Protein AF-X1UTM7-F1 (afdb_monomer_lite)

pLDDT: mean 93.21, std 7.77, range [47.09, 98.5]

Sequence (111 aa):
MDMFSAVVTEDDVVQAEKNEGKSLRKPHPFIINLCMQRCGCKKTGGVFYIGDMPDDMAASISAGITPVGFVNDRSNESNDEKLRHRALLIEKGARGVFGNFKELESYLKDE

Secondary structure (DSSP, 8-state):
--S-S----HHHHHHHHHHHSS---TTSTHHHHHHHHHHT--SSS--EEEESSHHHHHHHHHHTSEEEEE--TTSSS-HHHHHHHHHHHHHTT-S-EESSHHHHHHHHH--

Foldseek 3Di:
DPPALDDFDVVNQVVVCVVVVDGCDFLRLVRVLVSCVSVVHDLDALDEQEEQDLRSLSNCVNVNYAYAYEQAPPDPDDPVVSVVSQVSNVVSPHPYYYRDPVVVVVVSVVD

InterPro domains:
  IPR023214 HAD superfamily [G3DSA:3.40.50.1000] (1-110)
  IPR036412 HAD-like superfamily [SSF56784] (2-108)
  IPR041492 Haloacid dehalogenase-like hydrolase [PF13419] (3-68)

Organism: NCBI:txid412755

Radius of gyration: 15.02 Å; chains: 1; bounding box: 38×28×41 Å

Structure (mmCIF, N/CA/C/O backbone):
data_AF-X1UTM7-F1
#
_en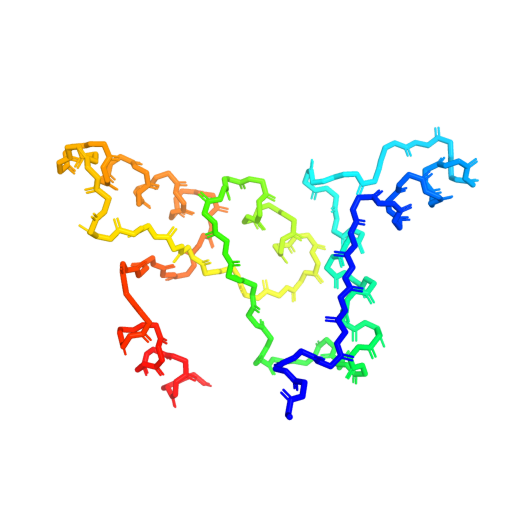try.id   AF-X1UTM7-F1
#
loop_
_atom_site.group_PDB
_atom_site.id
_atom_site.type_symbol
_atom_site.label_atom_id
_atom_site.label_alt_id
_atom_site.label_comp_id
_atom_site.label_asym_id
_atom_site.label_entity_id
_atom_site.label_seq_id
_atom_site.pdbx_PDB_ins_code
_atom_site.Cartn_x
_atom_site.Cartn_y
_atom_site.Cartn_z
_atom_site.occupancy
_atom_site.B_iso_or_equiv
_atom_site.auth_seq_id
_atom_site.auth_comp_id
_atom_site.auth_asym_id
_atom_site.auth_atom_id
_atom_site.pdbx_PDB_model_num
ATOM 1 N N . MET A 1 1 ? -19.575 8.435 -12.002 1.00 47.09 1 MET A N 1
ATOM 2 C CA . MET A 1 1 ? -18.989 7.141 -11.603 1.00 47.09 1 MET A CA 1
ATOM 3 C C . MET A 1 1 ? -18.029 7.455 -10.479 1.00 47.09 1 MET A C 1
ATOM 5 O O . MET A 1 1 ? -17.029 8.109 -10.748 1.00 47.09 1 MET A O 1
ATOM 9 N N . ASP A 1 2 ? -18.366 7.083 -9.247 1.00 78.50 2 ASP A N 1
ATOM 10 C CA . ASP A 1 2 ? -17.390 7.119 -8.159 1.00 78.50 2 ASP A CA 1
ATOM 11 C C . ASP A 1 2 ? -16.384 5.996 -8.404 1.00 78.50 2 ASP A C 1
ATOM 13 O O . ASP A 1 2 ? -16.754 4.830 -8.521 1.00 78.50 2 ASP A O 1
ATOM 17 N N . MET A 1 3 ? -15.117 6.370 -8.574 1.00 86.56 3 MET A N 1
ATOM 18 C CA . MET A 1 3 ? -14.026 5.443 -8.890 1.00 86.56 3 MET A CA 1
ATOM 19 C C . MET A 1 3 ? -13.692 4.516 -7.710 1.00 86.56 3 MET A C 1
ATOM 21 O O . MET A 1 3 ? -13.090 3.465 -7.906 1.00 86.56 3 MET A O 1
ATOM 25 N N . PHE A 1 4 ? -14.104 4.888 -6.494 1.00 92.19 4 PHE A N 1
ATOM 26 C CA . PHE A 1 4 ? -13.780 4.191 -5.253 1.00 92.19 4 PHE A CA 1
ATOM 27 C C . PHE A 1 4 ? -15.050 3.833 -4.481 1.00 92.19 4 PHE A C 1
ATOM 29 O O . PHE A 1 4 ? -15.889 4.692 -4.224 1.00 92.19 4 PHE A O 1
ATOM 36 N N . SER A 1 5 ? -15.174 2.567 -4.074 1.00 91.75 5 SER A N 1
ATOM 37 C CA . SER A 1 5 ? -16.302 2.087 -3.258 1.00 91.75 5 SER A CA 1
ATOM 38 C C . SER A 1 5 ? -16.185 2.478 -1.782 1.00 91.75 5 SER A C 1
ATOM 40 O O . SER A 1 5 ? -17.188 2.531 -1.076 1.00 91.75 5 SER A O 1
ATOM 42 N N . ALA A 1 6 ? -14.968 2.756 -1.316 1.00 94.31 6 ALA A N 1
ATOM 43 C CA . ALA A 1 6 ? -14.697 3.286 0.008 1.00 94.31 6 ALA A CA 1
ATOM 44 C C . ALA A 1 6 ? -13.439 4.154 -0.021 1.00 94.31 6 ALA A C 1
ATOM 46 O O . ALA A 1 6 ? -12.521 3.919 -0.807 1.00 94.31 6 ALA A O 1
ATOM 47 N N . VAL A 1 7 ? -13.391 5.127 0.883 1.00 95.00 7 VAL A N 1
ATOM 48 C CA . VAL A 1 7 ? -12.199 5.919 1.179 1.00 95.00 7 VAL A CA 1
ATOM 49 C C . VAL A 1 7 ? -11.993 5.875 2.688 1.00 95.00 7 VAL A C 1
ATOM 51 O O . VAL A 1 7 ? -12.953 5.966 3.460 1.00 95.00 7 VAL A O 1
ATOM 54 N N . VAL A 1 8 ? -10.747 5.672 3.102 1.00 95.62 8 VAL A N 1
ATOM 55 C CA . VAL A 1 8 ? -10.321 5.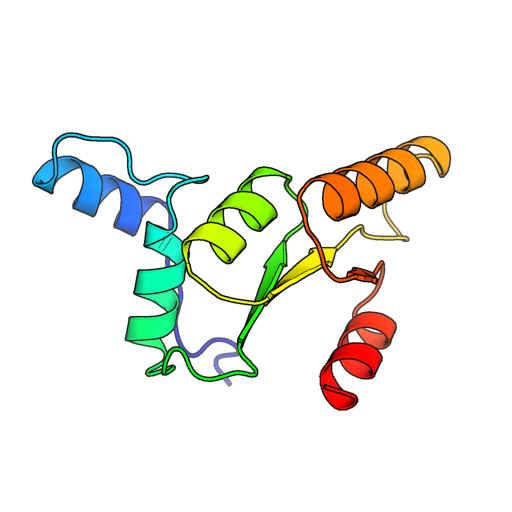731 4.501 1.00 95.62 8 VAL A CA 1
ATOM 56 C C . VAL A 1 8 ? -9.156 6.700 4.581 1.00 95.62 8 VAL A C 1
ATOM 58 O O . VAL A 1 8 ? -8.270 6.660 3.726 1.00 95.62 8 VAL A O 1
ATOM 61 N N . THR A 1 9 ? -9.171 7.584 5.571 1.00 95.31 9 THR A N 1
ATOM 62 C CA . THR A 1 9 ? -8.190 8.669 5.698 1.00 95.31 9 THR A CA 1
ATOM 63 C C . THR A 1 9 ? -7.525 8.668 7.071 1.00 95.31 9 THR A C 1
ATOM 65 O O . THR A 1 9 ? -7.864 7.882 7.955 1.00 95.31 9 THR A O 1
ATOM 68 N N . GLU A 1 10 ? -6.581 9.586 7.272 1.00 94.19 10 GLU A N 1
ATOM 69 C CA . GLU A 1 10 ? -5.977 9.834 8.584 1.00 94.19 10 GLU A CA 1
ATOM 70 C C . GLU A 1 10 ? -7.010 10.241 9.648 1.00 94.19 10 GLU A C 1
ATOM 72 O O . GLU A 1 10 ? -6.810 9.937 10.820 1.00 94.19 10 GLU A O 1
ATOM 77 N N . ASP A 1 11 ? -8.137 10.858 9.273 1.00 96.62 11 ASP A N 1
ATOM 78 C CA . ASP A 1 11 ? -9.192 11.212 10.234 1.00 96.62 11 ASP A CA 1
ATOM 79 C C . ASP A 1 11 ? -9.814 9.962 10.872 1.00 96.62 11 ASP A C 1
ATOM 81 O O . ASP A 1 11 ? -10.069 9.936 12.079 1.00 96.62 11 ASP A O 1
ATOM 85 N N . ASP A 1 12 ? -9.993 8.893 10.086 1.00 97.19 12 ASP A N 1
ATOM 86 C CA . ASP A 1 12 ? -10.457 7.597 10.588 1.00 97.19 12 ASP A CA 1
ATOM 87 C C . ASP A 1 12 ? -9.450 6.995 11.580 1.00 97.19 12 ASP A C 1
ATOM 89 O O . ASP A 1 12 ? -9.840 6.435 12.609 1.00 97.19 12 ASP A O 1
ATOM 93 N N . VAL A 1 13 ? -8.151 7.133 11.287 1.00 96.12 13 VAL A N 1
ATOM 94 C CA . VAL A 1 13 ? -7.063 6.666 12.157 1.00 96.12 13 VAL A CA 1
ATOM 95 C C . VAL A 1 13 ? -7.074 7.446 13.466 1.00 96.12 13 VAL A C 1
ATOM 97 O O . VAL A 1 13 ? -7.165 6.841 14.530 1.00 96.12 13 VAL A O 1
ATOM 100 N N . VAL A 1 14 ? -7.066 8.780 13.406 1.00 96.50 14 VAL A N 1
ATOM 101 C CA . VAL A 1 14 ? -7.081 9.660 14.586 1.00 96.50 14 VAL A CA 1
ATOM 102 C C . VAL A 1 14 ? -8.295 9.379 15.467 1.00 96.50 14 VAL A C 1
ATOM 104 O O . VAL A 1 14 ? -8.185 9.354 16.694 1.00 96.50 14 VAL A O 1
ATOM 107 N N . GLN A 1 15 ? -9.464 9.151 14.866 1.00 96.31 15 GLN A N 1
ATOM 108 C CA . GLN A 1 15 ? -10.669 8.832 15.621 1.00 96.31 15 GLN A CA 1
ATOM 109 C C . GLN A 1 15 ? -10.565 7.475 16.333 1.00 96.31 15 GLN A C 1
ATOM 111 O O . GLN A 1 15 ? -11.019 7.351 17.471 1.00 96.31 15 GLN A O 1
ATOM 116 N N . ALA A 1 16 ? -9.953 6.472 15.706 1.00 95.62 16 ALA A N 1
ATOM 117 C CA . 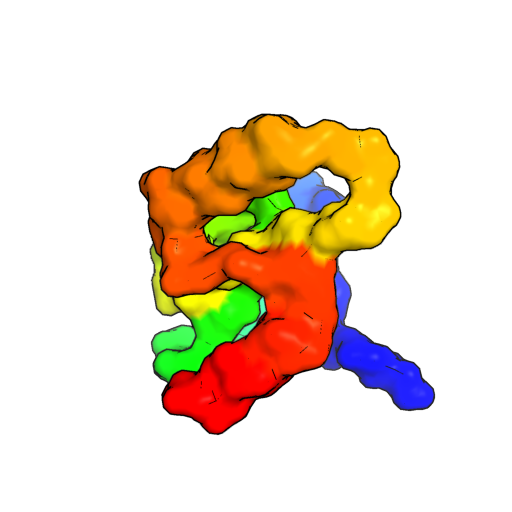ALA A 1 16 ? -9.740 5.169 16.326 1.00 95.62 16 ALA A CA 1
ATOM 118 C C . ALA A 1 16 ? -8.641 5.193 17.403 1.00 95.62 16 ALA A C 1
ATOM 120 O O . ALA A 1 16 ? -8.816 4.593 18.463 1.00 95.62 16 ALA A O 1
ATOM 121 N N . GLU A 1 17 ? -7.555 5.942 17.193 1.00 96.88 17 GLU A N 1
ATOM 122 C CA . GLU A 1 17 ? -6.472 6.116 18.174 1.00 96.88 17 GLU A CA 1
ATOM 123 C C . GLU A 1 17 ? -6.986 6.737 19.482 1.00 96.88 17 GLU A C 1
ATOM 125 O O . GLU A 1 17 ? -6.584 6.310 20.564 1.00 96.88 17 GLU A O 1
ATOM 130 N N . LYS A 1 18 ? -7.935 7.685 19.408 1.00 95.25 18 LYS A N 1
ATOM 131 C CA . LYS A 1 18 ? -8.597 8.259 20.597 1.00 95.25 18 LYS A CA 1
ATOM 132 C C . LYS A 1 18 ? -9.316 7.209 21.447 1.00 95.25 18 LYS A C 1
ATOM 134 O O . LYS A 1 18 ? -9.362 7.356 22.664 1.00 95.25 18 LYS A O 1
ATOM 139 N N . ASN A 1 19 ? -9.877 6.179 20.816 1.00 91.19 19 ASN A N 1
ATOM 140 C CA . ASN A 1 19 ? -10.609 5.118 21.508 1.00 91.19 19 ASN A CA 1
ATOM 141 C C . ASN A 1 19 ? -9.670 4.034 22.056 1.00 91.19 19 ASN A C 1
ATOM 143 O O . ASN A 1 19 ? -9.912 3.495 23.131 1.00 91.19 19 ASN A O 1
ATOM 147 N N . GLU A 1 20 ? -8.610 3.705 21.315 1.00 91.00 20 GLU A N 1
ATOM 148 C CA . GLU A 1 20 ? -7.690 2.605 21.639 1.00 91.00 20 GLU A CA 1
ATOM 149 C C . GLU A 1 20 ? -6.511 3.031 22.530 1.00 91.00 20 GLU A C 1
ATOM 151 O O . GLU A 1 20 ? -5.875 2.182 23.152 1.00 91.00 20 GLU A O 1
ATOM 156 N N . GLY A 1 21 ? -6.188 4.328 22.590 1.00 91.81 21 GLY A N 1
ATOM 157 C CA . GLY A 1 21 ? -5.088 4.856 23.405 1.00 91.81 21 GLY A CA 1
ATOM 158 C C . GLY A 1 21 ? -3.686 4.462 22.917 1.00 91.81 21 GLY A C 1
ATOM 159 O O . GLY A 1 21 ? -2.720 4.564 23.671 1.00 91.81 21 GLY A O 1
ATOM 160 N N . LYS A 1 22 ? -3.558 4.004 21.668 1.00 92.12 22 LYS A N 1
ATOM 161 C CA . LYS A 1 22 ? -2.295 3.614 21.018 1.00 92.12 22 LYS A CA 1
ATOM 162 C C . LYS A 1 22 ? -2.301 4.055 19.558 1.00 92.12 22 LYS A C 1
ATOM 164 O O . LYS A 1 22 ? -3.372 4.296 19.005 1.00 92.12 22 LYS A O 1
ATOM 169 N N . SER A 1 23 ? -1.126 4.109 18.926 1.00 94.12 23 SER A N 1
ATOM 170 C CA . SER A 1 23 ? -1.066 4.451 17.505 1.00 94.12 23 SER A CA 1
ATOM 171 C C . SER A 1 23 ? -1.553 3.307 16.614 1.00 94.12 23 SER A C 1
ATOM 173 O O . SER A 1 23 ? -1.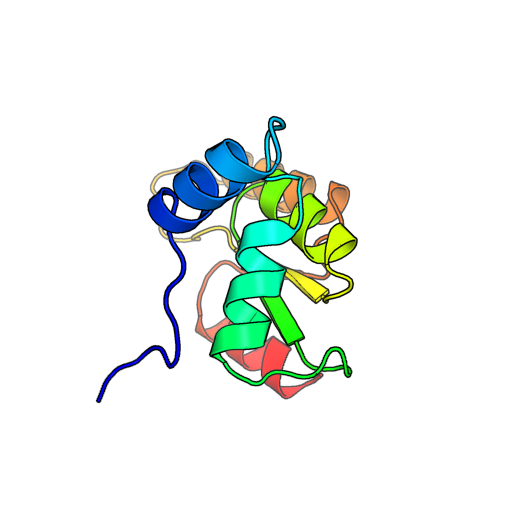219 2.142 16.838 1.00 94.12 23 SER A O 1
ATOM 175 N N . LEU A 1 24 ? -2.332 3.662 15.594 1.00 96.06 24 LEU A N 1
ATOM 176 C CA . LEU A 1 24 ? -2.906 2.762 14.590 1.00 96.06 24 LEU A CA 1
ATOM 177 C C . LEU A 1 24 ? -2.458 3.122 13.166 1.00 96.06 24 LEU A C 1
ATOM 179 O O . LEU A 1 24 ? -2.984 2.577 12.192 1.00 96.06 24 LEU A O 1
ATOM 183 N N . ARG A 1 25 ? -1.488 4.031 13.043 1.00 95.00 25 ARG A N 1
ATOM 184 C CA . ARG A 1 25 ? -0.845 4.402 11.779 1.00 95.00 25 ARG A CA 1
ATOM 185 C C . ARG A 1 25 ? 0.000 3.254 11.244 1.00 95.00 25 ARG A C 1
ATOM 187 O O . ARG A 1 25 ? 0.402 2.361 11.992 1.00 95.00 25 ARG A O 1
ATOM 194 N N . LYS A 1 26 ? 0.322 3.301 9.950 1.00 94.06 26 LYS A N 1
ATOM 195 C CA . LYS A 1 26 ? 1.276 2.364 9.343 1.00 94.06 26 LYS A CA 1
ATOM 196 C C . LYS A 1 26 ? 2.570 2.337 10.178 1.00 94.06 26 LYS A C 1
ATOM 198 O O . LYS A 1 26 ? 3.013 3.389 10.642 1.00 94.06 26 LYS A O 1
ATOM 203 N N . PRO A 1 27 ? 3.138 1.150 10.448 1.00 94.25 27 PRO A N 1
ATOM 204 C CA . PRO A 1 27 ? 2.873 -0.145 9.810 1.00 94.25 27 PRO A CA 1
ATOM 205 C C . PRO A 1 27 ? 1.672 -0.929 10.375 1.00 94.25 27 PRO A C 1
ATOM 207 O O . PRO A 1 27 ? 1.451 -2.072 9.986 1.00 94.25 27 PRO A O 1
ATOM 210 N N . HIS A 1 28 ? 0.880 -0.363 11.289 1.00 96.50 28 HIS A N 1
ATOM 211 C CA . HIS A 1 28 ? -0.326 -1.026 11.780 1.00 96.50 28 HIS A CA 1
ATOM 212 C C . HIS A 1 28 ? -1.367 -1.193 10.644 1.00 96.50 28 HIS A C 1
ATOM 214 O O . HIS A 1 28 ? -1.627 -0.246 9.897 1.00 96.50 28 HIS A O 1
ATOM 220 N N . PRO A 1 29 ? -2.036 -2.356 10.513 1.00 96.50 29 PRO A N 1
ATOM 221 C CA . PRO A 1 29 ? -2.910 -2.661 9.373 1.00 96.50 29 PRO A CA 1
ATOM 222 C C . PRO A 1 29 ? -4.306 -2.011 9.447 1.00 96.50 29 PRO A C 1
ATOM 224 O O . PRO A 1 29 ? -5.220 -2.428 8.736 1.00 96.50 29 PRO A O 1
ATOM 227 N N . PHE A 1 30 ? -4.522 -1.031 10.331 1.00 96.94 30 PHE A N 1
ATOM 228 C CA . PHE A 1 30 ? -5.861 -0.510 10.647 1.00 96.94 30 PHE A CA 1
ATOM 229 C C . PHE A 1 30 ? -6.552 0.077 9.416 1.00 96.94 30 PHE A C 1
ATOM 231 O O . PHE A 1 30 ? -7.667 -0.331 9.095 1.00 96.94 30 PHE A O 1
ATOM 238 N N . ILE A 1 31 ? -5.870 0.976 8.699 1.00 95.94 31 ILE A N 1
ATOM 239 C CA . ILE A 1 31 ? -6.445 1.667 7.539 1.00 95.94 31 ILE A CA 1
ATOM 240 C C . ILE A 1 31 ? -6.848 0.679 6.432 1.00 95.94 31 ILE A C 1
ATOM 242 O O . ILE A 1 31 ? -7.908 0.814 5.825 1.00 95.94 31 ILE A O 1
ATOM 246 N N . ILE A 1 32 ? -6.048 -0.376 6.243 1.00 95.50 32 ILE A N 1
ATOM 247 C CA . ILE A 1 32 ? -6.297 -1.444 5.271 1.00 95.50 32 ILE A CA 1
ATOM 248 C C . ILE A 1 32 ? -7.505 -2.274 5.693 1.00 95.50 32 ILE A C 1
ATOM 250 O O . ILE A 1 32 ? -8.433 -2.451 4.907 1.00 95.50 32 ILE A O 1
ATOM 254 N N . ASN A 1 33 ? -7.522 -2.752 6.941 1.00 95.50 33 ASN A N 1
ATOM 255 C CA . ASN A 1 33 ? -8.621 -3.564 7.460 1.00 95.50 33 ASN A CA 1
ATOM 256 C C . ASN A 1 33 ? -9.953 -2.798 7.415 1.00 95.50 33 ASN A C 1
ATOM 258 O O . ASN A 1 33 ? -10.968 -3.363 7.011 1.00 95.50 33 ASN A O 1
ATOM 262 N N . LEU A 1 34 ? -9.949 -1.510 7.776 1.00 95.94 34 LEU A N 1
ATOM 263 C CA . LEU A 1 34 ? -11.138 -0.661 7.717 1.00 95.94 34 LEU A CA 1
ATOM 264 C C . LEU A 1 34 ? -11.604 -0.439 6.273 1.00 95.94 34 LEU A C 1
ATOM 266 O O . LEU A 1 34 ? -12.803 -0.504 6.001 1.00 95.94 34 LEU A O 1
ATOM 270 N N . CYS A 1 35 ? -10.676 -0.227 5.336 1.00 95.50 35 CYS A N 1
ATOM 271 C CA . CYS A 1 35 ? -11.013 -0.066 3.922 1.00 95.50 35 CYS A CA 1
ATOM 272 C C . CYS A 1 35 ? -11.625 -1.351 3.354 1.00 95.50 35 CYS A C 1
ATOM 274 O O . CYS A 1 35 ? -12.706 -1.315 2.771 1.00 95.50 35 CYS A O 1
ATOM 276 N N . MET A 1 36 ? -11.010 -2.507 3.623 1.00 93.62 36 MET A N 1
ATOM 277 C CA . MET A 1 36 ? -11.554 -3.812 3.237 1.00 93.62 36 MET A CA 1
ATOM 278 C C . MET A 1 36 ? -12.954 -4.044 3.811 1.00 93.62 36 MET A C 1
ATOM 280 O O . MET A 1 36 ? -13.840 -4.496 3.087 1.00 93.62 36 MET A O 1
ATOM 284 N N . GLN A 1 37 ? -13.172 -3.699 5.085 1.00 94.19 37 GLN A N 1
ATOM 285 C CA . GLN A 1 37 ? -14.482 -3.799 5.726 1.00 94.19 37 GLN A CA 1
ATOM 286 C C . GLN A 1 37 ? -15.524 -2.924 5.016 1.00 94.19 37 GLN A C 1
ATOM 288 O O . GLN A 1 37 ? -16.617 -3.408 4.727 1.00 94.19 37 GLN A O 1
ATOM 293 N N . ARG A 1 38 ? -15.199 -1.659 4.711 1.00 94.81 38 ARG A N 1
ATOM 294 C CA . ARG A 1 38 ? -16.108 -0.733 4.006 1.00 94.81 38 ARG A CA 1
ATOM 295 C C . ARG A 1 38 ? -16.398 -1.178 2.570 1.00 94.81 38 ARG A C 1
ATOM 297 O O . ARG A 1 38 ? -17.521 -1.016 2.110 1.00 94.81 38 ARG A O 1
ATOM 304 N N . CYS A 1 39 ? -15.422 -1.783 1.896 1.00 90.81 39 CYS A N 1
ATOM 305 C CA . CYS A 1 39 ? -15.596 -2.370 0.566 1.00 90.81 39 CYS A CA 1
ATOM 306 C C . CYS A 1 39 ? -16.363 -3.705 0.576 1.00 90.81 39 CYS A C 1
ATOM 308 O O . CYS A 1 39 ? -16.710 -4.210 -0.489 1.00 90.81 39 CYS A O 1
ATOM 310 N N . GLY A 1 40 ? -16.604 -4.316 1.743 1.00 89.38 40 GLY A N 1
ATOM 311 C CA . GLY A 1 40 ? -17.188 -5.658 1.835 1.00 89.38 40 GLY A CA 1
ATOM 312 C C . GLY A 1 40 ? -16.249 -6.777 1.360 1.00 89.38 40 GLY A C 1
ATOM 313 O O . GLY A 1 40 ? -16.707 -7.881 1.059 1.00 89.38 40 GLY A O 1
ATOM 314 N N . CYS A 1 41 ? -14.940 -6.515 1.293 1.00 84.75 41 CYS A N 1
ATOM 315 C CA . CYS A 1 41 ? -13.941 -7.490 0.868 1.00 84.75 41 CYS A CA 1
ATOM 316 C C . CYS A 1 41 ? -13.708 -8.532 1.967 1.00 84.75 41 CYS A C 1
ATOM 318 O O . CYS A 1 41 ? -13.400 -8.201 3.114 1.00 84.75 41 CYS A O 1
ATOM 320 N N . LYS A 1 42 ? -13.794 -9.816 1.612 1.00 76.75 42 LYS A N 1
ATOM 321 C CA . LYS A 1 42 ? -13.354 -10.905 2.492 1.00 76.75 42 LYS A CA 1
ATOM 322 C C . LYS A 1 42 ? -11.836 -11.060 2.378 1.00 76.75 42 LYS A C 1
ATOM 324 O O . LYS A 1 42 ? -11.274 -10.814 1.317 1.00 76.75 42 LYS A O 1
ATOM 329 N N . LYS A 1 43 ? -11.173 -11.510 3.451 1.00 66.56 43 LYS A N 1
ATOM 330 C CA . LYS A 1 43 ? -9.736 -11.869 3.469 1.00 66.56 43 LYS A CA 1
ATOM 331 C C . LYS A 1 43 ? -9.441 -13.169 2.699 1.00 66.56 43 LYS A C 1
ATOM 333 O O . LYS A 1 43 ? -8.733 -14.045 3.181 1.00 66.56 43 LYS A O 1
ATOM 338 N N . THR A 1 44 ? -10.057 -13.340 1.541 1.00 62.12 44 THR A N 1
ATOM 339 C CA . THR A 1 44 ? -9.791 -14.439 0.613 1.00 62.12 44 THR A CA 1
ATOM 340 C C . THR A 1 44 ? -8.856 -13.920 -0.475 1.00 62.12 44 THR A C 1
ATOM 342 O O . THR A 1 44 ? -8.863 -12.720 -0.739 1.00 62.12 44 THR A O 1
ATOM 345 N N . GLY A 1 45 ? -8.026 -14.791 -1.057 1.00 65.31 45 GLY A N 1
ATOM 346 C CA . GLY A 1 45 ? -7.029 -14.415 -2.071 1.00 65.31 45 GLY A CA 1
ATOM 347 C C . GLY A 1 45 ? -7.579 -13.494 -3.171 1.00 65.31 45 GLY A C 1
ATOM 348 O O . GLY A 1 45 ? -8.777 -13.502 -3.450 1.00 65.31 45 GLY A O 1
ATOM 349 N N . GLY A 1 46 ? -6.698 -12.678 -3.758 1.00 82.06 46 GLY A N 1
ATOM 350 C CA . GLY A 1 46 ? -7.062 -11.676 -4.770 1.00 82.06 46 GLY A CA 1
ATOM 351 C C . GLY A 1 46 ? -7.258 -10.251 -4.235 1.00 82.06 46 GLY A C 1
ATOM 352 O O . GLY A 1 46 ? -7.820 -9.410 -4.930 1.00 82.06 46 GLY A O 1
ATOM 353 N N . VAL A 1 47 ? -6.806 -9.952 -3.009 1.00 91.56 47 VAL A N 1
ATOM 354 C CA . VAL A 1 47 ? -6.734 -8.573 -2.495 1.00 91.56 47 VAL A CA 1
ATOM 355 C C . VAL A 1 47 ? -5.286 -8.099 -2.529 1.00 91.56 47 VAL A C 1
ATOM 357 O O . VAL A 1 47 ? -4.410 -8.699 -1.901 1.00 91.56 47 VAL A O 1
ATOM 360 N N . PHE A 1 48 ? -5.057 -6.997 -3.237 1.00 94.50 48 PHE A N 1
ATOM 361 C CA . PHE A 1 48 ? -3.752 -6.366 -3.383 1.00 94.50 48 PHE A CA 1
ATOM 362 C C . PHE A 1 48 ? -3.763 -4.994 -2.720 1.00 94.50 48 PHE A C 1
ATOM 364 O O . PHE A 1 48 ? -4.738 -4.249 -2.836 1.00 94.50 48 PHE A O 1
ATOM 371 N N . TYR A 1 49 ? -2.671 -4.650 -2.047 1.00 95.56 49 TYR A N 1
ATOM 372 C CA . TYR A 1 49 ? -2.416 -3.287 -1.603 1.00 95.56 49 TYR A CA 1
ATOM 373 C C . TYR A 1 49 ? -1.327 -2.677 -2.473 1.00 95.56 49 TYR A C 1
ATOM 375 O O . TYR A 1 49 ? -0.229 -3.223 -2.549 1.00 95.56 49 TYR A O 1
ATOM 383 N N . ILE A 1 50 ? -1.631 -1.547 -3.104 1.00 97.31 50 ILE A N 1
ATOM 384 C CA . ILE A 1 50 ? -0.700 -0.829 -3.974 1.00 97.31 50 ILE A CA 1
ATOM 385 C C . ILE A 1 50 ? -0.206 0.405 -3.218 1.00 97.31 50 ILE A C 1
ATOM 387 O O . ILE A 1 50 ? -1.019 1.240 -2.824 1.00 97.31 50 ILE A O 1
ATOM 391 N N . GLY A 1 51 ? 1.107 0.515 -3.016 1.00 97.19 51 GLY A N 1
ATOM 392 C CA . GLY A 1 51 ? 1.728 1.637 -2.308 1.00 97.19 51 GLY A CA 1
ATOM 393 C C . GLY A 1 51 ? 3.171 1.875 -2.736 1.00 97.19 51 GLY A C 1
ATOM 394 O O . GLY A 1 51 ? 3.800 1.014 -3.352 1.00 97.19 51 GLY A O 1
ATOM 395 N N . ASP A 1 52 ? 3.690 3.055 -2.430 1.00 97.38 52 ASP A N 1
ATOM 396 C CA . ASP A 1 52 ? 5.054 3.473 -2.751 1.00 97.38 52 ASP A CA 1
ATOM 397 C C . ASP A 1 52 ? 5.955 3.520 -1.514 1.00 97.38 52 ASP A C 1
ATOM 399 O O . ASP A 1 52 ? 7.165 3.653 -1.654 1.00 97.38 52 ASP A O 1
ATOM 403 N N . MET A 1 53 ? 5.427 3.372 -0.300 1.00 97.38 53 MET A N 1
ATOM 404 C CA . MET A 1 53 ? 6.235 3.469 0.913 1.00 97.38 53 MET A CA 1
ATOM 405 C C . MET A 1 53 ? 6.587 2.089 1.507 1.00 97.38 53 MET A C 1
ATOM 407 O O . MET A 1 53 ? 5.833 1.123 1.393 1.00 97.38 53 MET A O 1
ATOM 411 N N . PRO A 1 54 ? 7.730 1.952 2.201 1.00 97.12 54 PRO A N 1
ATOM 412 C CA . PRO A 1 54 ? 8.076 0.747 2.967 1.00 97.12 54 PRO A CA 1
ATOM 413 C C . PRO A 1 54 ? 7.017 0.301 3.987 1.00 97.12 54 PRO A C 1
ATOM 415 O O . PRO A 1 54 ? 6.820 -0.894 4.212 1.00 97.12 54 PRO A O 1
ATOM 418 N N . ASP A 1 55 ? 6.360 1.258 4.638 1.00 97.19 55 ASP A N 1
ATOM 419 C CA . ASP A 1 55 ? 5.364 1.011 5.680 1.00 97.19 55 ASP A CA 1
ATOM 420 C C . ASP A 1 55 ? 4.028 0.506 5.109 1.00 97.19 55 ASP A C 1
ATOM 422 O O . ASP A 1 55 ? 3.332 -0.248 5.789 1.00 97.19 55 ASP A O 1
ATOM 426 N N . ASP A 1 56 ? 3.713 0.818 3.848 1.00 97.44 56 ASP A N 1
ATOM 427 C CA . ASP A 1 56 ? 2.621 0.208 3.083 1.00 97.44 56 ASP A CA 1
ATOM 428 C C . ASP A 1 56 ? 2.802 -1.303 2.952 1.00 97.44 56 ASP A C 1
ATOM 430 O O . ASP A 1 56 ? 1.860 -2.078 3.153 1.00 97.44 56 ASP A O 1
ATOM 434 N N . MET A 1 57 ? 4.025 -1.735 2.633 1.00 98.00 57 MET A N 1
ATOM 435 C CA . MET A 1 57 ? 4.343 -3.154 2.483 1.00 98.00 57 MET A CA 1
ATOM 436 C C . MET A 1 57 ? 4.197 -3.863 3.833 1.00 98.00 57 MET A C 1
ATOM 438 O O . MET A 1 57 ? 3.523 -4.886 3.94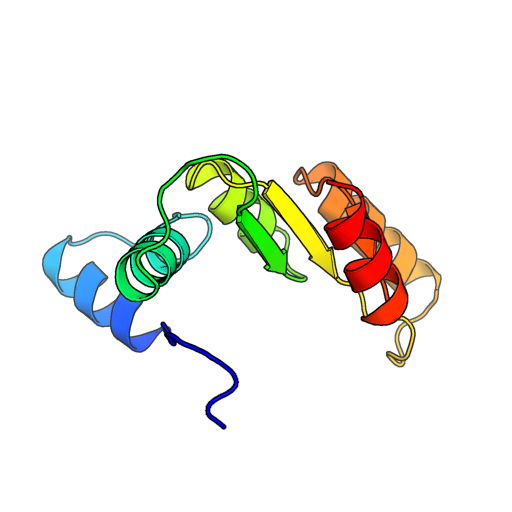3 1.00 98.00 57 MET A O 1
ATOM 442 N N . ALA A 1 58 ? 4.724 -3.261 4.901 1.00 97.19 58 ALA A N 1
ATOM 443 C CA . ALA A 1 58 ? 4.585 -3.798 6.252 1.00 97.19 58 ALA A CA 1
ATOM 444 C C . ALA A 1 58 ? 3.117 -3.856 6.722 1.00 97.19 58 ALA A C 1
ATOM 446 O O . ALA A 1 58 ? 2.694 -4.849 7.325 1.00 97.19 58 ALA A O 1
ATOM 447 N N . ALA A 1 59 ? 2.322 -2.824 6.428 1.00 97.06 59 ALA A N 1
ATOM 448 C CA . ALA A 1 59 ? 0.914 -2.765 6.804 1.00 97.06 59 ALA A CA 1
ATOM 449 C C . ALA A 1 59 ? 0.074 -3.803 6.054 1.00 97.06 59 ALA A C 1
ATOM 451 O O . ALA A 1 59 ? -0.780 -4.453 6.656 1.00 97.06 59 ALA A O 1
ATOM 452 N N . SER A 1 60 ? 0.319 -3.996 4.758 1.00 96.25 60 SER A N 1
ATOM 453 C CA . SER A 1 60 ? -0.406 -4.974 3.937 1.00 96.25 60 SER A CA 1
ATOM 454 C C . SER A 1 60 ? -0.067 -6.417 4.305 1.00 96.25 60 SER A C 1
ATOM 456 O O . SER A 1 60 ? -0.984 -7.226 4.470 1.00 96.25 60 SER A O 1
ATOM 458 N N . ILE A 1 61 ? 1.206 -6.714 4.583 1.00 95.81 61 ILE A N 1
ATOM 459 C CA . ILE A 1 61 ? 1.624 -7.997 5.170 1.00 95.81 61 ILE A CA 1
ATOM 460 C C . ILE A 1 61 ? 0.909 -8.225 6.506 1.00 95.81 61 ILE A C 1
ATOM 462 O O . ILE A 1 61 ? 0.314 -9.281 6.718 1.00 95.81 61 ILE A O 1
ATOM 466 N N . SER A 1 62 ? 0.886 -7.218 7.385 1.00 95.62 62 SER A N 1
ATOM 467 C CA . SER A 1 62 ? 0.200 -7.304 8.683 1.00 95.62 62 SER A CA 1
ATOM 468 C C . SER A 1 62 ? -1.321 -7.464 8.553 1.00 95.62 62 SER A C 1
ATOM 470 O O . SER A 1 62 ? -1.967 -8.048 9.424 1.00 95.62 62 SER A O 1
ATOM 472 N N . ALA A 1 63 ? -1.916 -6.962 7.470 1.00 94.62 63 ALA A N 1
ATOM 473 C CA . ALA A 1 63 ? -3.333 -7.144 7.164 1.00 94.62 63 ALA A CA 1
ATOM 474 C C . ALA A 1 63 ? -3.644 -8.542 6.595 1.00 94.62 63 ALA A C 1
ATOM 476 O O . ALA A 1 63 ? -4.803 -8.978 6.658 1.00 94.62 63 ALA A O 1
ATOM 477 N N . GLY A 1 64 ? -2.620 -9.247 6.099 1.00 93.44 64 GLY A N 1
ATOM 478 C CA . GLY A 1 64 ? -2.721 -10.556 5.459 1.00 93.44 64 GLY A CA 1
ATOM 479 C C . GLY A 1 64 ? -3.125 -10.486 3.984 1.00 93.44 64 GLY A C 1
ATOM 480 O O . GLY A 1 64 ? -3.846 -11.367 3.523 1.00 93.44 64 GLY A O 1
ATOM 481 N N . ILE A 1 65 ? -2.723 -9.433 3.266 1.00 94.19 65 ILE A N 1
ATOM 482 C CA . ILE A 1 65 ? -3.017 -9.240 1.835 1.00 94.19 65 ILE A CA 1
ATOM 483 C C . ILE A 1 65 ? -1.732 -9.034 1.027 1.00 94.19 65 ILE A C 1
ATOM 485 O O . ILE A 1 65 ? -0.670 -8.815 1.605 1.00 94.19 65 ILE A O 1
ATOM 489 N N . THR A 1 66 ? -1.817 -9.109 -0.304 1.00 95.06 66 THR A N 1
ATOM 490 C CA . THR A 1 66 ? -0.629 -9.091 -1.168 1.00 95.06 66 THR A CA 1
ATOM 491 C C . THR A 1 66 ? -0.088 -7.664 -1.355 1.00 95.06 66 THR A C 1
ATOM 493 O O . THR A 1 66 ? -0.778 -6.837 -1.958 1.00 95.06 66 THR A O 1
ATOM 496 N N . PRO A 1 67 ? 1.137 -7.352 -0.894 1.00 97.00 67 PRO A N 1
ATOM 497 C CA . PRO A 1 67 ? 1.794 -6.068 -1.148 1.00 97.00 67 PRO A CA 1
ATOM 498 C C . PRO A 1 67 ? 2.263 -5.940 -2.605 1.00 97.00 67 PRO A C 1
ATOM 500 O O . PRO A 1 67 ? 2.924 -6.834 -3.140 1.00 97.00 67 PRO A O 1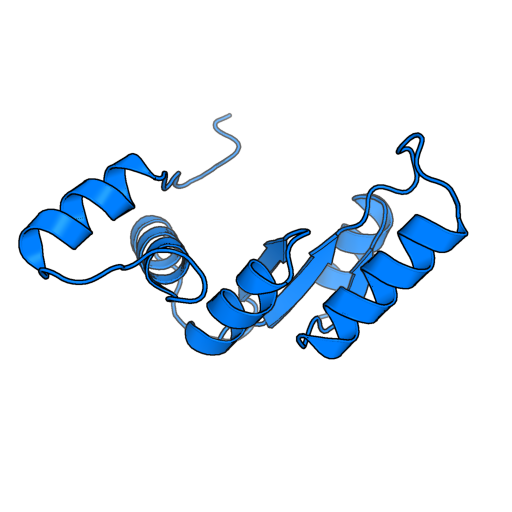
ATOM 503 N N . VAL A 1 68 ? 1.992 -4.797 -3.231 1.00 97.88 68 VAL A N 1
ATOM 504 C CA . VAL A 1 68 ? 2.495 -4.422 -4.558 1.00 97.88 68 VAL A CA 1
ATOM 505 C C . VAL A 1 68 ? 3.081 -3.017 -4.491 1.00 97.88 68 VAL A C 1
ATOM 507 O O . VAL A 1 68 ? 2.420 -2.071 -4.068 1.00 97.88 68 VAL A O 1
ATOM 510 N N . GLY A 1 69 ? 4.331 -2.879 -4.922 1.00 98.12 69 GLY A N 1
ATOM 511 C CA . GLY A 1 69 ? 5.011 -1.596 -4.974 1.00 98.12 69 GLY A CA 1
ATOM 512 C C . GLY A 1 69 ? 4.665 -0.810 -6.236 1.00 98.12 69 GLY A C 1
ATOM 513 O O . GLY A 1 69 ? 4.483 -1.383 -7.316 1.00 98.12 69 GLY A O 1
ATOM 514 N N . PHE A 1 70 ? 4.655 0.514 -6.128 1.00 98.31 70 PHE A N 1
ATOM 515 C CA . PHE A 1 70 ? 4.537 1.402 -7.278 1.00 98.31 70 PHE A CA 1
ATOM 516 C C . PHE A 1 70 ? 5.599 2.503 -7.232 1.00 98.31 70 PHE A C 1
ATOM 518 O O . PHE A 1 70 ? 5.691 3.232 -6.253 1.00 98.31 70 PHE A O 1
ATOM 525 N N . VAL A 1 71 ? 6.395 2.633 -8.296 1.00 97.25 71 VAL A N 1
ATOM 526 C CA . VAL A 1 71 ? 7.445 3.662 -8.420 1.00 97.25 71 VAL A CA 1
ATOM 527 C C . VAL A 1 71 ? 7.297 4.345 -9.769 1.00 97.25 71 VAL A C 1
ATOM 529 O O . VAL A 1 71 ? 7.637 3.763 -10.791 1.00 97.25 71 VAL A O 1
ATOM 532 N N . ASN A 1 72 ? 6.783 5.574 -9.787 1.00 95.50 72 ASN A N 1
ATOM 533 C CA . ASN A 1 72 ? 6.420 6.268 -11.023 1.00 95.50 72 ASN A CA 1
ATOM 534 C C . ASN A 1 72 ? 7.627 6.485 -11.957 1.00 95.50 72 ASN A C 1
ATOM 536 O O . ASN A 1 72 ? 8.465 7.354 -11.718 1.00 95.50 72 ASN A O 1
ATOM 540 N N . ASP A 1 73 ? 7.661 5.782 -13.092 1.00 91.81 73 ASP A N 1
ATOM 541 C CA . ASP A 1 73 ? 8.781 5.866 -14.041 1.00 91.81 73 ASP A CA 1
ATOM 542 C C . ASP A 1 73 ? 8.927 7.248 -14.684 1.00 91.81 73 ASP A C 1
ATOM 544 O O . ASP A 1 73 ? 10.010 7.608 -15.151 1.00 91.81 73 ASP A O 1
ATOM 548 N N . ARG A 1 74 ? 7.854 8.047 -14.684 1.00 91.25 74 ARG A N 1
ATOM 549 C CA . ARG A 1 74 ? 7.835 9.408 -15.231 1.00 91.25 74 ARG A CA 1
ATOM 550 C C . ARG A 1 74 ? 8.216 10.478 -14.209 1.00 91.25 74 ARG A C 1
ATOM 552 O O . ARG A 1 74 ? 8.170 11.656 -14.555 1.00 91.25 74 ARG A O 1
ATOM 559 N N . SER A 1 75 ? 8.549 10.109 -12.969 1.00 92.00 75 SER A N 1
ATOM 560 C CA . SER A 1 75 ? 9.055 11.077 -11.992 1.00 92.00 75 SER A CA 1
ATOM 561 C C . SER A 1 75 ? 10.387 11.674 -12.468 1.00 92.00 75 SER A C 1
ATOM 563 O O . SER A 1 75 ? 11.122 11.054 -13.244 1.00 92.00 75 SER A O 1
ATOM 565 N N . ASN A 1 76 ? 10.707 12.874 -11.979 1.00 93.44 76 ASN A N 1
ATOM 566 C CA . ASN A 1 76 ? 11.980 13.552 -12.258 1.00 93.44 76 ASN A CA 1
ATOM 567 C C . ASN A 1 76 ? 13.168 12.948 -11.485 1.00 93.44 76 ASN A C 1
ATOM 569 O O . ASN A 1 76 ? 14.279 13.464 -11.579 1.00 93.44 76 ASN A O 1
ATOM 573 N N . GLU A 1 77 ? 12.938 11.890 -10.707 1.00 92.06 77 GLU A N 1
ATOM 574 C CA . GLU A 1 77 ? 13.984 11.188 -9.971 1.00 92.06 77 GLU A CA 1
ATOM 575 C C . GLU A 1 77 ? 14.944 10.497 -10.938 1.00 92.06 77 GLU A C 1
ATOM 577 O O . GLU A 1 77 ? 14.565 10.027 -12.022 1.00 92.06 77 GLU A O 1
ATOM 582 N N . SER A 1 78 ? 16.200 10.409 -10.516 1.00 95.12 78 SER A N 1
ATOM 583 C CA . SER A 1 78 ? 17.221 9.678 -11.251 1.00 95.12 78 SER A CA 1
ATOM 584 C C . SER A 1 78 ? 16.879 8.188 -11.339 1.00 95.12 78 SER A C 1
ATOM 586 O O . SER A 1 78 ? 16.186 7.619 -10.491 1.00 95.12 78 SER A O 1
ATOM 588 N N . ASN A 1 79 ? 17.420 7.517 -12.357 1.00 94.19 79 ASN A N 1
ATOM 589 C CA . ASN A 1 79 ? 17.264 6.067 -12.488 1.00 94.19 79 ASN A CA 1
ATOM 590 C C . ASN A 1 79 ? 17.810 5.322 -11.258 1.00 94.19 79 ASN A C 1
ATOM 592 O O . ASN A 1 79 ? 17.211 4.340 -10.829 1.00 94.19 79 ASN A O 1
ATOM 596 N N . ASP A 1 80 ? 18.891 5.813 -10.648 1.00 96.50 80 ASP A N 1
ATOM 597 C CA . ASP A 1 80 ? 19.487 5.199 -9.458 1.00 96.50 80 ASP A CA 1
ATOM 598 C C . ASP A 1 80 ? 18.603 5.340 -8.214 1.00 96.50 80 ASP A C 1
ATOM 600 O O . ASP A 1 80 ? 18.602 4.460 -7.353 1.00 96.50 80 ASP A O 1
ATOM 604 N N . GLU A 1 81 ? 17.862 6.441 -8.083 1.00 95.88 81 GLU A N 1
ATOM 605 C CA . GLU A 1 81 ? 16.869 6.614 -7.015 1.00 95.88 81 GLU A CA 1
ATOM 606 C C . GLU A 1 81 ? 15.694 5.659 -7.218 1.00 95.88 81 GLU A C 1
ATOM 608 O O . GLU A 1 81 ? 15.354 4.915 -6.299 1.00 95.88 81 GLU A O 1
ATOM 613 N N . LYS A 1 82 ? 15.160 5.574 -8.443 1.00 96.12 82 LYS A N 1
ATOM 614 C CA . LYS A 1 82 ? 14.074 4.642 -8.787 1.00 96.12 82 LYS A CA 1
ATOM 615 C C . LYS A 1 82 ? 14.468 3.188 -8.546 1.00 96.12 82 LYS A C 1
ATOM 617 O O . LYS A 1 82 ? 13.691 2.424 -7.980 1.00 96.12 82 LYS A O 1
ATOM 622 N N . LEU A 1 83 ? 15.678 2.789 -8.944 1.00 96.38 83 LEU A N 1
ATOM 623 C CA . LEU A 1 83 ? 16.186 1.432 -8.723 1.00 96.38 83 LEU A CA 1
ATOM 624 C C . LEU A 1 83 ? 16.337 1.120 -7.232 1.00 96.38 83 LEU A C 1
ATOM 626 O O . LEU A 1 83 ? 15.922 0.048 -6.791 1.00 96.38 83 LEU A O 1
ATOM 630 N N . ARG A 1 84 ? 16.873 2.061 -6.445 1.00 97.38 84 ARG A N 1
ATOM 631 C CA . ARG A 1 84 ? 16.978 1.912 -4.986 1.00 97.38 84 ARG A CA 1
ATOM 632 C C . ARG A 1 84 ? 15.608 1.809 -4.326 1.00 97.38 84 ARG A C 1
ATOM 634 O O . ARG A 1 84 ? 15.419 0.960 -3.461 1.00 97.38 84 ARG A O 1
ATOM 641 N N . HIS A 1 85 ? 14.648 2.618 -4.762 1.00 97.75 85 HIS A N 1
ATOM 642 C CA . HIS A 1 85 ? 13.286 2.598 -4.238 1.00 97.75 85 HIS A CA 1
ATOM 643 C C . HIS A 1 85 ? 12.570 1.285 -4.564 1.00 97.75 85 HIS A C 1
ATOM 645 O O . HIS A 1 85 ? 12.022 0.641 -3.671 1.00 97.75 85 HIS A O 1
ATOM 651 N N . ARG A 1 86 ? 12.665 0.815 -5.813 1.00 98.19 86 ARG A N 1
ATOM 652 C CA . ARG A 1 86 ? 12.148 -0.498 -6.229 1.00 98.19 86 ARG A CA 1
ATOM 653 C C . ARG A 1 86 ? 12.752 -1.628 -5.393 1.00 98.19 86 ARG A C 1
ATOM 655 O O . ARG A 1 86 ? 12.012 -2.470 -4.891 1.00 98.19 86 ARG A O 1
ATOM 662 N N . ALA A 1 87 ? 14.073 -1.630 -5.206 1.00 97.94 87 ALA A N 1
ATOM 663 C CA . ALA A 1 87 ? 14.757 -2.636 -4.394 1.00 97.94 87 ALA A CA 1
ATOM 664 C C . ALA A 1 87 ? 14.289 -2.611 -2.931 1.00 97.94 87 ALA A C 1
ATOM 666 O O . ALA A 1 87 ? 14.031 -3.667 -2.356 1.00 97.94 87 ALA A O 1
ATOM 667 N N . LEU A 1 88 ? 14.110 -1.417 -2.358 1.00 98.25 88 LEU A N 1
ATOM 668 C CA . LEU A 1 88 ? 13.604 -1.245 -0.999 1.00 98.25 88 LEU A CA 1
ATOM 669 C C . LEU A 1 88 ? 12.187 -1.812 -0.841 1.00 98.25 88 LEU A C 1
ATOM 671 O O . LEU A 1 88 ? 11.915 -2.498 0.139 1.00 98.25 88 LEU A O 1
ATOM 675 N N . LEU A 1 89 ? 11.285 -1.573 -1.795 1.00 98.50 89 LEU A N 1
ATOM 676 C CA . LEU A 1 89 ? 9.923 -2.114 -1.726 1.00 98.50 89 LEU A CA 1
ATOM 677 C C . LEU A 1 89 ? 9.908 -3.646 -1.799 1.00 98.50 89 LEU A C 1
ATOM 679 O O . LEU A 1 89 ? 9.205 -4.281 -1.013 1.00 98.50 89 LEU A O 1
ATOM 683 N N . ILE A 1 90 ? 10.728 -4.243 -2.673 1.00 98.25 90 ILE A N 1
ATOM 684 C CA . ILE A 1 90 ? 10.906 -5.704 -2.735 1.00 98.25 90 ILE A CA 1
ATOM 685 C C . ILE A 1 90 ? 11.463 -6.247 -1.412 1.00 98.25 90 ILE A C 1
ATOM 687 O O . ILE A 1 90 ? 10.934 -7.221 -0.883 1.00 98.25 90 ILE A O 1
ATOM 691 N N . GLU A 1 91 ? 12.481 -5.603 -0.832 1.00 98.00 91 GLU A N 1
ATOM 692 C CA . GLU A 1 91 ? 13.050 -5.989 0.470 1.00 98.00 91 GLU A CA 1
ATOM 693 C C . GLU A 1 91 ? 11.994 -5.963 1.587 1.00 98.00 91 GLU A C 1
ATOM 695 O O . GLU A 1 91 ? 11.995 -6.813 2.477 1.00 98.00 91 GLU A O 1
ATOM 700 N N . LYS A 1 92 ? 11.056 -5.010 1.530 1.00 97.69 92 LYS A N 1
ATOM 701 C CA . LYS A 1 92 ? 9.944 -4.886 2.485 1.00 97.69 92 LYS A CA 1
ATOM 702 C C . LYS A 1 92 ? 8.759 -5.797 2.172 1.00 97.69 92 LYS A C 1
ATOM 704 O O . LYS A 1 92 ? 7.759 -5.753 2.884 1.00 97.69 92 LYS A O 1
ATOM 709 N N . GLY A 1 93 ? 8.903 -6.658 1.169 1.00 97.00 93 GLY A N 1
ATOM 710 C CA . GLY A 1 93 ? 8.001 -7.762 0.884 1.00 97.00 93 GLY A CA 1
ATOM 711 C C . GLY A 1 93 ? 7.040 -7.525 -0.271 1.00 97.00 93 GLY A C 1
ATOM 712 O O . GLY A 1 93 ? 6.169 -8.367 -0.465 1.00 97.00 93 GLY A O 1
ATOM 713 N N . ALA A 1 94 ? 7.185 -6.444 -1.050 1.00 97.81 94 ALA A N 1
ATOM 714 C CA . ALA A 1 94 ? 6.420 -6.267 -2.284 1.00 97.81 94 ALA A CA 1
ATOM 715 C C . ALA A 1 94 ? 6.586 -7.485 -3.204 1.00 97.81 94 ALA A C 1
ATOM 717 O O . ALA A 1 94 ? 7.705 -7.914 -3.487 1.00 97.81 94 ALA A O 1
ATOM 718 N N . ARG A 1 95 ? 5.475 -8.024 -3.715 1.00 96.50 95 ARG A N 1
ATOM 719 C CA . ARG A 1 95 ? 5.500 -9.162 -4.648 1.00 96.50 95 ARG A CA 1
ATOM 720 C C . ARG A 1 95 ? 5.959 -8.760 -6.052 1.00 96.50 95 ARG A C 1
ATOM 722 O O . ARG A 1 95 ? 6.538 -9.564 -6.773 1.00 96.50 95 ARG A O 1
ATOM 729 N N . GLY A 1 96 ? 5.729 -7.505 -6.415 1.00 96.44 96 GLY A N 1
ATOM 730 C CA . GLY A 1 96 ? 6.204 -6.876 -7.641 1.00 96.44 96 GLY A CA 1
ATOM 731 C C . GLY A 1 96 ? 6.230 -5.363 -7.467 1.00 96.44 96 GLY A C 1
ATOM 732 O O . GLY A 1 96 ? 5.547 -4.834 -6.586 1.00 96.44 96 GLY A O 1
ATOM 733 N N . VAL A 1 97 ? 7.028 -4.672 -8.284 1.00 98.06 97 VAL A N 1
ATOM 734 C CA . VAL A 1 97 ? 7.071 -3.205 -8.313 1.00 98.06 97 VAL A CA 1
ATOM 735 C C . VAL A 1 97 ? 6.932 -2.720 -9.745 1.00 98.06 97 VAL A C 1
ATOM 737 O O . VAL A 1 97 ? 7.737 -3.074 -10.608 1.00 98.06 97 VAL A O 1
ATOM 740 N N . PHE A 1 98 ? 5.932 -1.879 -9.983 1.00 97.88 98 PHE A N 1
ATOM 741 C CA . PHE A 1 98 ? 5.554 -1.420 -11.318 1.00 97.88 98 PHE A CA 1
ATOM 742 C C . PHE A 1 98 ? 5.683 0.091 -11.416 1.00 97.88 98 PHE A C 1
ATOM 744 O O . PHE A 1 98 ? 5.500 0.789 -10.418 1.00 97.88 98 PHE A O 1
ATOM 751 N N . GLY A 1 99 ? 6.001 0.599 -12.607 1.00 96.75 99 GLY A N 1
ATOM 752 C CA . GLY A 1 99 ? 6.185 2.042 -12.780 1.00 96.75 99 GLY A CA 1
ATOM 753 C C . GLY A 1 99 ? 5.116 2.748 -13.587 1.00 96.75 99 GLY A C 1
ATOM 754 O O . GLY A 1 99 ? 5.135 3.975 -13.718 1.00 96.75 99 GLY A O 1
ATOM 755 N N . ASN A 1 100 ? 4.145 1.990 -14.090 1.00 96.56 100 ASN A N 1
ATOM 756 C CA . ASN A 1 100 ? 2.966 2.518 -14.746 1.00 96.56 100 ASN A CA 1
ATOM 757 C C . ASN A 1 100 ? 1.761 1.582 -14.571 1.00 96.56 100 ASN A C 1
ATOM 759 O O . ASN A 1 100 ? 1.897 0.388 -14.304 1.00 96.56 100 ASN A O 1
ATOM 763 N N . PHE A 1 101 ? 0.561 2.140 -14.750 1.00 94.62 101 PHE A N 1
ATOM 764 C CA . PHE A 1 101 ? -0.687 1.394 -14.584 1.00 94.62 101 PHE A CA 1
ATOM 765 C C . PHE A 1 101 ? -0.870 0.266 -15.603 1.00 94.62 101 PHE A C 1
ATOM 767 O O . PHE A 1 101 ? -1.551 -0.699 -15.291 1.00 94.62 101 PHE A O 1
ATOM 774 N N . LYS A 1 102 ? -0.256 0.347 -16.791 1.00 95.56 102 LYS A N 1
ATOM 775 C CA . LYS A 1 102 ? -0.384 -0.696 -17.820 1.00 95.56 102 LYS A CA 1
ATOM 776 C C . LYS A 1 102 ? 0.323 -1.987 -17.399 1.00 95.56 102 LYS A C 1
ATOM 778 O O . LYS A 1 102 ? -0.232 -3.071 -17.555 1.00 95.56 102 LYS A O 1
ATOM 783 N N . GLU A 1 103 ? 1.536 -1.870 -16.866 1.00 95.62 103 GLU A N 1
ATOM 784 C CA . GLU A 1 103 ? 2.279 -3.002 -16.301 1.00 95.62 103 GLU A CA 1
ATOM 785 C C . GLU A 1 103 ? 1.556 -3.590 -15.093 1.00 95.62 103 GLU A C 1
ATOM 787 O O . GLU A 1 103 ? 1.352 -4.800 -15.030 1.00 95.62 103 GLU A O 1
ATOM 792 N N . LEU A 1 104 ? 1.111 -2.722 -14.179 1.00 95.62 104 LEU A N 1
ATOM 793 C CA . LEU A 1 104 ? 0.368 -3.133 -12.994 1.00 95.62 104 LEU A CA 1
ATOM 794 C C . LEU A 1 104 ? -0.922 -3.879 -13.363 1.00 95.62 104 LEU A C 1
ATOM 796 O O . LEU A 1 104 ? -1.184 -4.952 -12.834 1.00 95.62 104 LEU A O 1
ATOM 800 N N . GLU A 1 105 ? -1.714 -3.345 -14.292 1.00 94.25 105 GLU A N 1
ATOM 801 C CA . GLU A 1 105 ? -2.954 -3.977 -14.748 1.00 94.25 105 GLU A CA 1
ATOM 802 C C . GLU A 1 105 ? -2.694 -5.335 -15.412 1.00 94.25 105 GLU A C 1
ATOM 804 O O . GLU A 1 105 ? -3.478 -6.261 -15.227 1.00 94.25 105 GLU A O 1
ATOM 809 N N . SER A 1 106 ? -1.600 -5.464 -16.169 1.00 94.69 106 SER A N 1
ATOM 810 C CA . SER A 1 106 ? -1.229 -6.736 -16.800 1.00 94.69 106 SER A CA 1
ATOM 811 C C . SER A 1 106 ? -0.913 -7.792 -15.740 1.00 94.69 106 SER A C 1
ATOM 813 O O . SER A 1 106 ? -1.467 -8.880 -15.790 1.00 94.69 106 SER A O 1
ATOM 815 N N . TYR A 1 107 ? -0.117 -7.435 -14.728 1.00 93.00 107 TYR A N 1
ATOM 816 C CA . TYR A 1 107 ? 0.212 -8.326 -13.616 1.00 93.00 107 TYR A CA 1
ATOM 817 C C . TYR A 1 107 ? -1.026 -8.774 -12.823 1.00 93.00 107 TYR A C 1
ATOM 819 O O . TYR A 1 107 ? -1.169 -9.951 -12.516 1.00 93.00 107 TYR A O 1
ATOM 827 N N . LEU A 1 108 ? -1.946 -7.853 -12.516 1.00 89.69 108 LEU A N 1
ATOM 828 C CA . LEU A 1 108 ? -3.143 -8.163 -11.726 1.00 89.69 108 LEU A CA 1
ATOM 829 C C . LEU A 1 108 ? -4.160 -9.054 -12.457 1.00 89.69 108 LEU A C 1
ATOM 831 O O . LEU A 1 108 ? -5.032 -9.616 -11.806 1.00 89.69 108 LEU A O 1
ATOM 835 N N . LYS A 1 109 ? -4.096 -9.153 -13.791 1.00 87.75 109 LYS A N 1
ATOM 836 C CA . LYS A 1 109 ? -4.963 -10.045 -14.583 1.00 87.75 109 LYS A CA 1
ATOM 837 C C . LYS A 1 109 ? -4.475 -11.492 -14.604 1.00 87.75 109 LYS A C 1
ATOM 839 O O . LYS A 1 109 ? -5.271 -12.375 -14.916 1.00 87.75 109 LYS A O 1
ATOM 844 N N . ASP A 1 110 ? -3.196 -11.706 -14.312 1.00 83.38 110 ASP A N 1
ATOM 845 C CA . ASP A 1 110 ? -2.546 -13.015 -14.374 1.00 83.38 110 ASP A CA 1
ATOM 846 C C . ASP A 1 110 ? -2.571 -13.765 -13.021 1.00 83.38 110 ASP A C 1
ATOM 848 O O . ASP A 1 110 ? -2.196 -14.938 -12.971 1.00 83.38 110 ASP A O 1
ATOM 852 N N . GLU A 1 111 ? -3.014 -13.111 -11.938 1.00 75.50 111 GLU A N 1
ATOM 853 C CA . GLU A 1 111 ? -3.148 -13.661 -10.572 1.00 75.50 111 GLU A CA 1
ATOM 854 C C . GLU A 1 111 ? -4.612 -13.977 -10.214 1.00 75.50 111 GLU A C 1
ATOM 856 O O . GLU A 1 111 ? -4.837 -15.012 -9.542 1.00 75.50 111 GLU A O 1
#